Protein AF-A0A3B0TJT6-F1 (afdb_monomer_lite)

Foldseek 3Di:
DDPPPPPDPDDDPVRVVVVVVVVVVVVVVVVCVVCVVPADLQNDPVLVVLLVVLVVVVVPPDQPDQFAC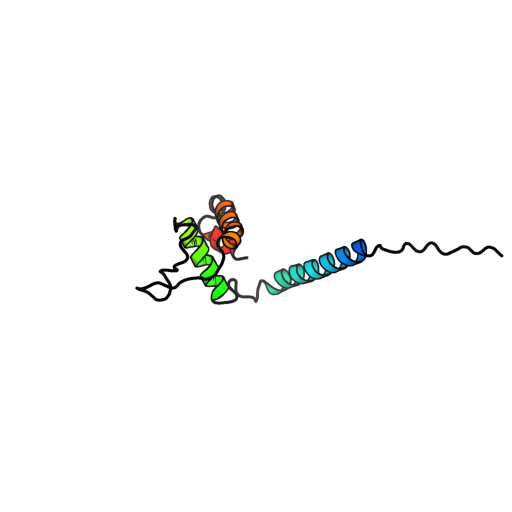VPPPPVTDGDPDHCVVSVVLNVQLVVCCVPPNPCSSSVSSD

Structure (mmCIF, N/CA/C/O backbone):
data_AF-A0A3B0TJT6-F1
#
_entry.id   AF-A0A3B0TJT6-F1
#
loop_
_atom_site.group_PDB
_atom_site.id
_atom_site.type_symbol
_atom_site.label_atom_id
_atom_site.label_alt_id
_atom_site.label_comp_id
_atom_site.label_asym_id
_atom_site.label_entity_id
_atom_site.label_seq_id
_atom_site.pdbx_PDB_ins_code
_atom_site.Cartn_x
_atom_site.Cartn_y
_atom_site.Cartn_z
_atom_site.occupancy
_atom_site.B_iso_or_equiv
_atom_site.auth_seq_id
_atom_site.auth_comp_id
_atom_site.auth_asym_id
_atom_site.auth_atom_id
_atom_site.pdbx_PDB_model_num
ATOM 1 N N . MET A 1 1 ? -31.495 -8.503 58.320 1.00 47.44 1 MET A N 1
ATOM 2 C CA . MET A 1 1 ? -31.748 -7.710 57.098 1.00 47.44 1 MET A CA 1
ATOM 3 C C . MET A 1 1 ? -30.563 -7.981 56.189 1.00 47.44 1 MET A C 1
ATOM 5 O O . MET A 1 1 ? -29.487 -7.480 56.468 1.00 47.44 1 MET A O 1
ATOM 9 N N . ASN A 1 2 ? -30.713 -8.925 55.255 1.00 47.62 2 ASN A N 1
ATOM 10 C CA . ASN A 1 2 ? -29.593 -9.470 54.484 1.00 47.62 2 ASN A CA 1
ATOM 11 C C . ASN A 1 2 ? -29.142 -8.476 53.415 1.00 47.62 2 ASN A C 1
ATOM 13 O O . ASN A 1 2 ? -29.925 -8.102 52.542 1.00 47.62 2 ASN A O 1
ATOM 17 N N . GLU A 1 3 ? -27.869 -8.103 53.479 1.00 58.00 3 GLU A N 1
ATOM 18 C CA . GLU A 1 3 ? -27.136 -7.460 52.398 1.00 58.00 3 GLU A CA 1
ATOM 19 C C . GLU A 1 3 ? -27.054 -8.430 51.214 1.00 58.00 3 GLU A C 1
ATOM 21 O O . GLU A 1 3 ? -26.150 -9.257 51.104 1.00 58.00 3 GLU A O 1
ATOM 26 N N . ALA A 1 4 ? -28.027 -8.345 50.309 1.00 56.34 4 ALA A N 1
ATOM 27 C CA . ALA A 1 4 ? -27.859 -8.830 48.951 1.00 56.34 4 AL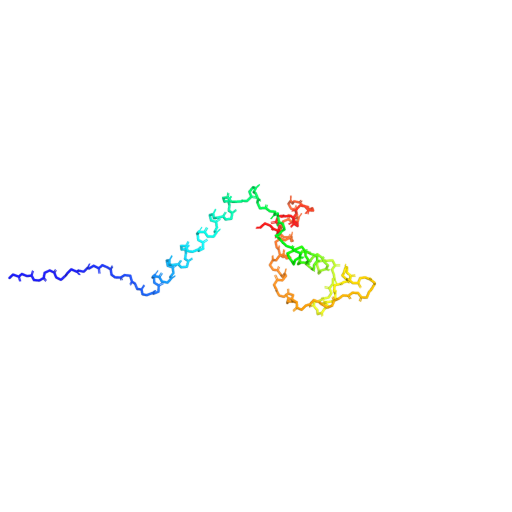A A CA 1
ATOM 28 C C . ALA A 1 4 ? -26.848 -7.899 48.268 1.00 56.34 4 ALA A C 1
ATOM 30 O O . ALA A 1 4 ? -27.225 -6.928 47.609 1.00 56.34 4 ALA A O 1
ATOM 31 N N . ALA A 1 5 ? -25.557 -8.153 48.499 1.00 59.84 5 ALA A N 1
ATOM 32 C CA . ALA A 1 5 ? -24.474 -7.500 47.787 1.00 59.84 5 ALA A CA 1
ATOM 33 C C . ALA A 1 5 ? -24.731 -7.681 46.287 1.00 59.84 5 ALA A C 1
ATOM 35 O O . ALA A 1 5 ? -24.739 -8.792 45.754 1.00 59.84 5 ALA A O 1
ATOM 36 N N . GLN A 1 6 ? -25.043 -6.570 45.633 1.00 59.22 6 GLN A N 1
ATOM 37 C CA . GLN A 1 6 ? -25.377 -6.506 44.224 1.00 59.22 6 GLN A CA 1
ATOM 38 C C . GLN A 1 6 ? -24.148 -6.945 43.415 1.00 59.22 6 GLN A C 1
ATOM 40 O O . GLN A 1 6 ? -23.224 -6.163 43.200 1.00 59.22 6 GLN A O 1
ATOM 45 N N . ASN A 1 7 ? -24.134 -8.202 42.966 1.00 62.38 7 ASN A N 1
ATOM 46 C CA . ASN A 1 7 ? -23.175 -8.715 41.989 1.00 62.38 7 ASN A CA 1
ATOM 47 C C . ASN A 1 7 ? -23.510 -8.131 40.612 1.00 62.38 7 ASN A C 1
ATOM 49 O O . ASN A 1 7 ? -24.045 -8.813 39.740 1.00 62.38 7 ASN A O 1
ATOM 53 N N . THR A 1 8 ? -23.242 -6.841 40.422 1.00 61.69 8 THR A N 1
ATOM 54 C CA . THR A 1 8 ? -23.257 -6.256 39.084 1.00 61.69 8 THR A CA 1
ATOM 55 C C . THR A 1 8 ? -22.024 -6.768 38.339 1.00 61.69 8 THR A C 1
ATOM 57 O O . THR A 1 8 ? -20.904 -6.617 38.840 1.00 61.69 8 THR A O 1
ATOM 60 N N . PRO A 1 9 ? -22.183 -7.421 37.174 1.00 63.56 9 PRO A N 1
ATOM 61 C CA . PRO A 1 9 ? -21.035 -7.858 36.397 1.00 63.56 9 PRO A CA 1
ATOM 62 C C . PRO A 1 9 ? -20.233 -6.621 35.982 1.00 63.56 9 PRO A C 1
ATOM 64 O O . PRO A 1 9 ? -20.719 -5.767 35.243 1.00 63.56 9 PRO A O 1
ATOM 67 N N . LYS A 1 10 ? -19.006 -6.501 36.495 1.00 80.88 10 LYS A N 1
ATOM 68 C CA . LYS A 1 10 ? -18.071 -5.444 36.105 1.00 80.88 10 LYS A CA 1
ATOM 69 C C . LYS A 1 10 ? -17.246 -5.944 34.929 1.00 80.88 10 LYS A C 1
ATOM 71 O O . LYS A 1 10 ? -16.558 -6.956 35.048 1.00 80.88 10 LYS A O 1
ATOM 76 N N . PHE A 1 11 ? -17.307 -5.232 33.807 1.00 84.19 11 PHE A N 1
ATOM 77 C CA . PHE A 1 11 ? -16.411 -5.494 32.686 1.00 84.19 11 PHE A CA 1
ATOM 78 C C . PHE A 1 11 ? -14.959 -5.291 33.123 1.00 84.19 11 PHE A C 1
ATOM 80 O O . PHE A 1 11 ? -14.639 -4.327 33.823 1.00 84.19 11 PHE A O 1
ATOM 87 N N . SER A 1 12 ? -14.076 -6.198 32.713 1.00 89.81 12 SER A N 1
ATOM 88 C CA . SER A 1 12 ? -12.645 -6.031 32.953 1.00 89.81 12 SER A CA 1
ATOM 89 C C . SER A 1 12 ? -12.094 -4.881 32.106 1.00 89.81 12 SER A C 1
ATOM 91 O O . SER A 1 12 ? -12.622 -4.566 31.038 1.00 89.81 12 SER A O 1
ATOM 93 N N . GLN A 1 13 ? -10.994 -4.268 32.547 1.00 90.00 13 GLN A N 1
ATOM 94 C CA . GLN A 1 13 ? -10.330 -3.194 31.799 1.00 90.00 13 GLN A CA 1
ATOM 95 C C . GLN A 1 13 ? -10.023 -3.608 30.348 1.00 90.00 13 GLN A C 1
ATOM 97 O O . GLN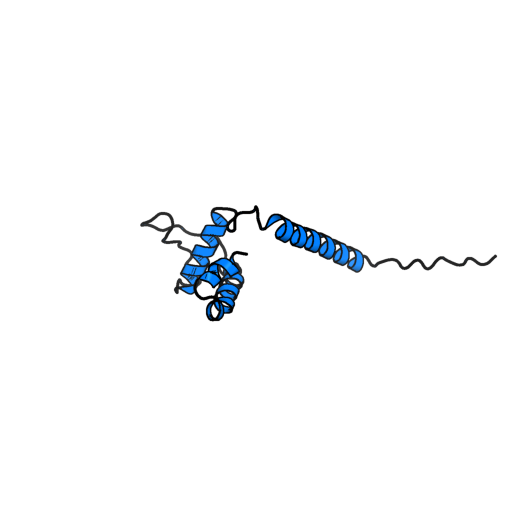 A 1 13 ? -10.244 -2.830 29.425 1.00 90.00 13 GLN A O 1
ATOM 102 N N . ASN A 1 14 ? -9.605 -4.859 30.133 1.00 94.31 14 ASN A N 1
ATOM 103 C CA . ASN A 1 14 ? -9.338 -5.397 28.798 1.00 94.31 14 ASN A CA 1
ATOM 104 C C . ASN A 1 14 ? -10.610 -5.477 27.941 1.00 94.31 14 ASN A C 1
ATOM 106 O O . ASN A 1 14 ? -10.561 -5.151 26.760 1.00 94.31 14 ASN A O 1
ATOM 110 N N . GLN A 1 15 ? -11.752 -5.866 28.521 1.00 94.00 15 GLN A N 1
ATOM 111 C CA . GLN A 1 15 ? -13.034 -5.891 27.805 1.00 94.00 15 GLN A CA 1
ATOM 112 C C . GLN A 1 15 ? -13.472 -4.486 27.393 1.00 94.00 15 GLN A C 1
ATOM 114 O O . GLN A 1 15 ? -13.939 -4.303 26.274 1.00 94.00 15 GLN A O 1
ATOM 119 N N . ILE A 1 16 ? -13.270 -3.493 28.262 1.00 94.81 16 ILE A N 1
ATOM 120 C CA . ILE A 1 16 ? -13.570 -2.091 27.952 1.00 94.81 16 ILE A CA 1
ATOM 121 C C . ILE A 1 16 ? -12.667 -1.589 26.818 1.00 94.81 16 ILE A C 1
ATOM 123 O O . ILE A 1 16 ? -13.161 -0.986 25.870 1.00 94.81 16 ILE A O 1
ATOM 127 N N . ILE A 1 17 ? -11.362 -1.878 26.875 1.00 95.69 17 ILE A N 1
ATOM 128 C CA . ILE A 1 17 ? -10.403 -1.491 25.829 1.00 95.69 17 ILE A CA 1
ATOM 129 C C . ILE A 1 17 ? -10.763 -2.144 24.489 1.00 95.69 17 ILE A C 1
ATOM 131 O O . ILE A 1 17 ? -10.804 -1.460 23.469 1.00 95.69 17 ILE A O 1
ATOM 135 N N . LEU A 1 18 ? -11.060 -3.446 24.478 1.00 97.38 18 LEU A N 1
ATOM 136 C CA . LEU A 1 18 ? -11.446 -4.158 23.257 1.00 97.38 18 LEU A CA 1
ATOM 137 C C . LEU A 1 18 ? -12.766 -3.635 22.686 1.00 97.38 18 LEU A C 1
ATOM 139 O O . LEU A 1 18 ? -12.852 -3.413 21.482 1.00 97.38 18 LEU A O 1
ATOM 143 N N . ALA A 1 19 ? -13.771 -3.393 23.531 1.00 96.69 19 ALA A N 1
ATOM 144 C CA . ALA A 1 19 ? -15.046 -2.828 23.099 1.00 96.69 19 ALA A CA 1
ATOM 145 C C . ALA A 1 19 ? -14.874 -1.416 22.524 1.00 96.69 19 ALA A C 1
ATOM 147 O O . ALA A 1 19 ? -15.480 -1.093 21.505 1.00 96.69 19 ALA A O 1
ATOM 148 N N . PHE A 1 20 ? -14.013 -0.596 23.134 1.00 96.94 20 PHE A N 1
ATOM 149 C CA . PHE A 1 20 ? -13.681 0.732 22.631 1.00 96.94 20 PHE A CA 1
ATOM 150 C C . PHE A 1 20 ? -13.031 0.661 21.244 1.00 96.94 20 PHE A C 1
ATOM 152 O O . PHE A 1 20 ? -13.520 1.297 20.313 1.00 96.94 20 PHE A O 1
ATOM 159 N N . TRP A 1 21 ? -11.985 -0.152 21.072 1.00 97.94 21 TRP A N 1
ATOM 160 C CA . TRP A 1 21 ? -11.337 -0.318 19.769 1.00 97.94 21 TRP A CA 1
ATOM 161 C C . TRP A 1 21 ? -12.291 -0.877 18.715 1.00 97.94 21 TRP A C 1
ATOM 163 O O . TRP A 1 21 ? -12.349 -0.338 17.614 1.00 97.94 21 TRP A O 1
ATOM 173 N N . ALA A 1 22 ? -13.091 -1.888 19.060 1.00 98.00 22 ALA A N 1
ATOM 174 C CA . ALA A 1 22 ? -14.082 -2.459 18.152 1.00 98.00 22 ALA A CA 1
ATOM 175 C C . ALA A 1 22 ? -15.120 -1.417 17.711 1.00 98.00 22 ALA A C 1
ATOM 177 O O . ALA A 1 22 ? -15.449 -1.343 16.528 1.00 98.00 22 ALA A O 1
ATOM 178 N N . LEU A 1 23 ? -15.597 -0.581 18.638 1.00 98.12 23 LEU A N 1
ATOM 179 C CA . LEU A 1 23 ? -16.533 0.497 18.336 1.00 98.12 23 LEU A CA 1
ATOM 180 C C . LEU A 1 23 ? -15.909 1.540 17.401 1.00 98.12 23 LEU A C 1
ATOM 182 O O . LEU A 1 23 ? -16.523 1.899 16.399 1.00 98.12 23 LEU A O 1
ATOM 186 N N . ILE A 1 24 ? -14.691 2.004 17.692 1.00 98.12 24 ILE A N 1
ATOM 187 C CA . ILE A 1 24 ? -13.993 2.985 16.850 1.00 98.12 24 ILE A CA 1
ATOM 188 C C . ILE A 1 24 ? -13.735 2.419 15.447 1.00 98.12 24 ILE A C 1
ATOM 190 O O . ILE A 1 24 ? -14.024 3.089 14.456 1.00 98.12 24 ILE A O 1
ATOM 194 N N . SER A 1 25 ? -13.265 1.174 15.339 1.00 97.44 25 SER A N 1
ATOM 195 C CA . SER A 1 25 ? -13.086 0.497 14.051 1.00 97.44 25 SER A CA 1
ATOM 196 C C . SER A 1 25 ? -14.402 0.373 13.283 1.00 97.44 25 SER A C 1
ATOM 198 O O . SER A 1 25 ? -14.440 0.688 12.096 1.00 97.44 25 SER A O 1
ATOM 200 N N . ALA A 1 26 ? -15.494 -0.018 13.948 1.00 97.81 26 ALA A N 1
ATOM 201 C CA . ALA A 1 26 ? -16.810 -0.107 13.322 1.00 97.81 26 ALA A CA 1
ATOM 202 C C . ALA A 1 26 ? -17.289 1.256 12.800 1.00 97.81 26 ALA A C 1
ATOM 204 O O . ALA A 1 26 ? -17.788 1.331 11.681 1.00 97.81 26 ALA A O 1
ATOM 205 N N . ILE A 1 27 ? -17.085 2.338 13.559 1.00 97.44 27 ILE A N 1
ATOM 206 C CA . ILE A 1 27 ? -17.419 3.701 13.120 1.00 97.44 27 ILE A CA 1
ATOM 207 C C . ILE A 1 27 ? -16.644 4.067 11.849 1.00 97.44 27 ILE A C 1
ATOM 209 O O . ILE A 1 27 ? -17.247 4.571 10.901 1.00 97.44 27 ILE A O 1
ATOM 213 N N . PHE A 1 28 ? -15.336 3.797 11.794 1.00 94.75 28 PHE A N 1
ATOM 214 C CA . PHE A 1 28 ? -14.538 4.078 10.597 1.00 94.75 28 PHE A CA 1
ATOM 215 C C . PHE A 1 28 ? -14.992 3.256 9.390 1.00 94.75 28 PHE A C 1
ATOM 217 O O . PHE A 1 28 ? -15.170 3.824 8.317 1.00 94.75 28 PHE A O 1
ATOM 224 N N . VAL A 1 29 ? -15.259 1.961 9.571 1.00 94.00 29 VAL A N 1
ATOM 225 C CA . VAL A 1 29 ? -15.777 1.088 8.508 1.00 94.00 29 VAL A CA 1
ATOM 226 C C . VAL A 1 29 ? -17.121 1.603 7.986 1.00 94.00 29 VAL A C 1
ATOM 228 O O . VAL A 1 29 ? -17.283 1.794 6.781 1.00 94.00 29 VAL A O 1
ATOM 231 N N . ILE A 1 30 ? -18.071 1.896 8.881 1.00 95.56 30 ILE A N 1
ATOM 232 C CA . ILE A 1 30 ? -19.393 2.423 8.509 1.00 95.56 30 ILE A CA 1
ATOM 233 C C . ILE A 1 30 ? -19.248 3.744 7.756 1.00 95.56 30 ILE A C 1
ATOM 235 O O . ILE A 1 30 ? -19.900 3.931 6.727 1.00 95.56 30 ILE A O 1
ATOM 239 N N . ARG A 1 31 ? -18.386 4.650 8.233 1.00 93.12 31 ARG A N 1
ATOM 240 C CA . ARG A 1 31 ? -18.122 5.928 7.565 1.00 93.12 31 ARG A CA 1
ATOM 241 C C . ARG A 1 31 ? -17.615 5.698 6.144 1.00 93.12 31 ARG A C 1
ATOM 243 O O . ARG A 1 31 ? -18.184 6.282 5.229 1.00 93.12 31 ARG A O 1
ATOM 250 N N . THR A 1 32 ? -16.604 4.845 5.962 1.00 87.06 32 THR A N 1
ATOM 251 C CA . THR A 1 32 ? -16.011 4.552 4.648 1.00 87.06 32 THR A CA 1
ATOM 252 C C . THR A 1 32 ? -17.071 4.091 3.654 1.00 87.06 32 THR A C 1
ATOM 254 O O . THR A 1 32 ? -17.212 4.698 2.594 1.00 87.06 32 THR A O 1
ATOM 257 N N . PHE A 1 33 ? -17.892 3.101 4.017 1.00 88.94 33 PHE A N 1
ATOM 258 C CA . PHE A 1 33 ? -18.956 2.616 3.133 1.00 88.94 33 PHE A CA 1
ATOM 259 C C . PHE A 1 33 ? -20.068 3.648 2.905 1.00 88.94 33 PHE A C 1
ATOM 261 O O . PHE A 1 33 ? -20.592 3.745 1.799 1.00 88.94 33 PHE A O 1
ATOM 268 N N . SER A 1 34 ? -20.400 4.461 3.913 1.00 92.25 34 SER A N 1
ATOM 269 C CA . SER A 1 34 ? -21.437 5.496 3.790 1.00 92.25 34 SER A CA 1
ATOM 270 C C . SER A 1 34 ? -21.017 6.661 2.889 1.00 92.25 34 SER A C 1
ATOM 272 O O . SER A 1 34 ? -21.877 7.344 2.341 1.00 92.25 34 SER A O 1
ATOM 274 N N . THR A 1 35 ? -19.712 6.908 2.732 1.00 89.06 35 THR A N 1
ATOM 275 C CA . THR A 1 35 ? -19.181 8.009 1.909 1.00 89.06 35 THR A CA 1
ATOM 276 C C . THR A 1 35 ? -18.509 7.550 0.615 1.00 89.06 35 THR A C 1
ATOM 278 O O . THR A 1 35 ? -18.017 8.388 -0.137 1.00 89.06 35 THR A O 1
ATOM 281 N N . ALA A 1 36 ? -18.490 6.245 0.331 1.00 84.81 36 ALA A N 1
ATOM 282 C CA . ALA A 1 36 ? -17.771 5.664 -0.804 1.00 84.81 36 ALA A CA 1
ATOM 283 C C . ALA A 1 36 ? -18.176 6.264 -2.162 1.00 84.81 36 ALA A C 1
ATOM 285 O O . ALA A 1 36 ? -17.341 6.407 -3.044 1.00 84.81 36 ALA A O 1
ATOM 286 N N . SER A 1 37 ? -19.441 6.664 -2.334 1.00 86.12 37 SER A N 1
ATOM 287 C CA . SER A 1 37 ? -19.938 7.220 -3.601 1.00 86.12 37 SER A CA 1
ATOM 288 C C . SER A 1 37 ? -19.522 8.670 -3.869 1.00 86.12 37 SER A C 1
ATOM 290 O O . SER A 1 37 ? -19.750 9.164 -4.969 1.00 86.12 37 SER A O 1
ATOM 292 N N . ILE A 1 38 ? -18.990 9.375 -2.866 1.00 88.81 38 ILE A N 1
ATOM 293 C CA . ILE A 1 38 ? -18.627 10.800 -2.963 1.00 88.81 38 ILE A CA 1
ATOM 294 C C . ILE A 1 38 ? -17.142 11.065 -2.698 1.00 88.81 38 ILE A C 1
ATOM 296 O O . ILE A 1 38 ? -16.685 12.189 -2.894 1.00 88.81 38 ILE A O 1
ATOM 300 N N . MET A 1 39 ? -16.397 10.058 -2.241 1.00 85.50 39 MET A N 1
ATOM 301 C CA . MET A 1 39 ? -14.953 10.148 -2.045 1.00 85.50 39 MET A CA 1
ATOM 302 C C . MET A 1 39 ? -14.221 9.729 -3.324 1.00 85.50 39 MET A C 1
ATOM 304 O O . MET A 1 39 ? -14.656 8.789 -3.994 1.00 85.50 39 MET A O 1
ATOM 308 N N . PRO A 1 40 ? -13.116 10.401 -3.685 1.00 87.62 40 PRO A N 1
ATOM 309 C CA . PRO A 1 40 ? -12.270 9.935 -4.772 1.00 87.62 40 PRO A CA 1
ATOM 310 C C . PRO A 1 40 ? -11.615 8.601 -4.391 1.00 87.62 40 PRO A C 1
ATOM 312 O O . PRO A 1 40 ? -11.268 8.386 -3.232 1.00 87.62 40 PRO A O 1
ATOM 315 N N . LEU A 1 41 ? -11.420 7.725 -5.381 1.00 85.94 41 LEU A N 1
ATOM 316 C CA . LEU A 1 41 ? -10.738 6.437 -5.196 1.00 85.94 41 LEU A CA 1
ATOM 317 C C . LEU A 1 41 ? -9.295 6.612 -4.697 1.00 85.94 41 LEU A C 1
ATOM 319 O O . LEU A 1 41 ? -8.796 5.802 -3.931 1.00 85.94 41 LEU A O 1
ATOM 323 N N . ILE A 1 42 ? -8.629 7.671 -5.153 1.00 90.44 42 ILE A N 1
ATOM 324 C CA . ILE A 1 42 ? -7.282 8.050 -4.736 1.00 90.44 42 ILE A CA 1
ATOM 325 C C . ILE A 1 42 ? -7.408 9.398 -4.026 1.00 90.44 42 ILE A C 1
ATOM 327 O O . ILE A 1 42 ? -7.844 10.373 -4.645 1.00 90.44 42 ILE A O 1
ATOM 331 N N . GLY A 1 43 ? -7.091 9.430 -2.729 1.00 87.62 43 GLY A N 1
ATOM 332 C CA . GLY A 1 43 ? -7.340 10.580 -1.861 1.00 87.62 43 GLY A CA 1
ATOM 333 C C . GLY A 1 43 ? -6.370 11.731 -2.098 1.00 87.62 43 GLY A C 1
ATOM 334 O O . GLY A 1 43 ? -6.781 12.893 -2.101 1.00 87.62 43 GLY A O 1
ATOM 335 N N . ASP A 1 44 ? -5.098 11.411 -2.334 1.00 92.88 44 ASP A N 1
ATOM 336 C CA . ASP A 1 44 ? -4.045 12.392 -2.576 1.00 92.88 44 ASP A CA 1
ATOM 337 C C . ASP A 1 44 ? -2.939 11.886 -3.527 1.00 92.88 44 ASP A C 1
ATOM 339 O O . ASP A 1 44 ? -3.006 10.808 -4.124 1.00 92.88 44 ASP A O 1
ATOM 343 N N . SER A 1 45 ? -1.913 12.717 -3.727 1.00 93.50 45 SER A N 1
ATOM 344 C CA . SER A 1 45 ? -0.765 12.377 -4.570 1.00 93.50 45 SER A CA 1
ATOM 345 C C . SER A 1 45 ? 0.087 11.238 -4.013 1.00 93.50 45 SER A C 1
ATOM 347 O O . SER A 1 45 ? 0.724 10.532 -4.798 1.00 93.50 45 SER A O 1
ATOM 349 N N . ASP A 1 46 ? 0.121 11.063 -2.693 1.00 94.62 46 ASP A N 1
ATOM 350 C CA . ASP A 1 46 ? 0.923 10.038 -2.032 1.00 94.62 46 ASP A CA 1
ATOM 351 C C . ASP A 1 46 ? 0.265 8.664 -2.193 1.00 94.62 46 ASP A C 1
ATOM 353 O O . ASP A 1 46 ? 0.959 7.698 -2.519 1.00 94.62 46 ASP A O 1
ATOM 357 N N . ASP A 1 47 ? -1.064 8.586 -2.090 1.00 93.38 47 ASP A N 1
ATOM 358 C CA . ASP A 1 47 ? -1.853 7.394 -2.416 1.00 93.38 47 ASP A CA 1
ATOM 359 C C . ASP A 1 47 ? -1.600 6.956 -3.867 1.00 93.38 47 ASP A C 1
ATOM 361 O O . ASP A 1 47 ? -1.289 5.793 -4.148 1.00 93.38 47 ASP A O 1
ATOM 365 N N . ALA A 1 48 ? -1.660 7.910 -4.805 1.00 94.31 48 ALA A N 1
ATOM 366 C CA . ALA A 1 48 ? -1.407 7.647 -6.220 1.00 94.31 48 ALA A CA 1
ATOM 367 C C . ALA A 1 48 ? 0.020 7.130 -6.440 1.00 94.31 48 ALA A C 1
ATOM 369 O O . ALA A 1 48 ? 0.247 6.128 -7.122 1.00 94.31 48 ALA A O 1
ATOM 370 N N . MET A 1 49 ? 0.994 7.814 -5.839 1.00 95.94 49 MET A N 1
ATOM 371 C CA . MET A 1 49 ? 2.401 7.462 -5.952 1.00 95.94 49 MET A CA 1
ATOM 372 C C . MET A 1 49 ? 2.690 6.100 -5.317 1.00 95.94 49 MET A C 1
ATOM 374 O O . MET A 1 49 ? 3.502 5.340 -5.841 1.00 95.94 49 MET A O 1
ATOM 378 N N . ARG A 1 50 ? 1.996 5.730 -4.235 1.00 95.69 50 ARG A N 1
ATOM 379 C CA . ARG A 1 50 ? 2.138 4.410 -3.620 1.00 95.69 50 ARG A CA 1
ATOM 380 C C . ARG A 1 50 ? 1.739 3.295 -4.579 1.00 95.69 50 ARG A C 1
ATOM 382 O O . ARG A 1 50 ? 2.472 2.315 -4.693 1.00 95.69 50 ARG A O 1
ATOM 389 N N . LEU A 1 51 ? 0.635 3.455 -5.305 1.00 95.50 51 LEU A N 1
ATOM 390 C CA . LEU A 1 51 ? 0.217 2.486 -6.322 1.00 95.50 51 LEU A CA 1
ATOM 391 C C . LEU A 1 51 ? 1.220 2.389 -7.476 1.00 95.50 51 LEU A C 1
ATOM 393 O O . LEU A 1 51 ? 1.417 1.306 -8.024 1.00 95.50 51 LEU A O 1
ATOM 397 N N . VAL A 1 52 ? 1.877 3.493 -7.837 1.00 95.50 52 VAL A N 1
ATOM 398 C CA . VAL A 1 52 ? 2.960 3.478 -8.830 1.00 95.50 52 VAL A CA 1
ATOM 399 C C . VAL A 1 52 ? 4.162 2.680 -8.314 1.00 95.50 52 VAL A C 1
ATOM 401 O O . VAL A 1 52 ? 4.634 1.793 -9.018 1.00 95.50 52 VAL A O 1
ATOM 404 N N . VAL A 1 53 ? 4.608 2.929 -7.077 1.00 96.69 53 VAL A N 1
ATOM 405 C CA . VAL A 1 53 ? 5.719 2.191 -6.444 1.00 96.69 53 VAL A CA 1
ATOM 406 C C . VAL A 1 53 ? 5.421 0.688 -6.377 1.00 96.69 53 VAL A C 1
ATOM 408 O O . VAL A 1 53 ? 6.284 -0.131 -6.693 1.00 96.69 53 VAL A O 1
ATOM 411 N N . VAL A 1 54 ? 4.194 0.306 -6.005 1.00 97.19 54 VAL A N 1
ATOM 412 C CA . VAL A 1 54 ? 3.767 -1.103 -5.956 1.00 97.19 54 VAL A CA 1
ATOM 413 C C . VAL A 1 54 ? 3.783 -1.735 -7.349 1.00 97.19 54 VAL A C 1
ATOM 415 O O . VAL A 1 54 ? 4.245 -2.864 -7.504 1.00 97.19 54 VAL A O 1
ATOM 418 N N . GLN A 1 55 ? 3.304 -1.024 -8.370 1.00 96.12 55 GLN A N 1
ATOM 419 C CA . GLN A 1 55 ? 3.306 -1.530 -9.742 1.00 96.12 55 GLN A CA 1
ATOM 420 C C . GLN A 1 55 ? 4.719 -1.676 -10.306 1.00 96.12 55 GLN A C 1
ATOM 422 O O . GLN A 1 55 ? 5.014 -2.702 -10.912 1.00 96.12 55 GLN A O 1
ATOM 427 N N . ASP A 1 56 ? 5.607 -0.706 -10.076 1.00 96.75 56 ASP A N 1
ATOM 428 C CA . ASP A 1 56 ? 7.003 -0.804 -10.513 1.00 96.75 56 ASP A CA 1
ATOM 429 C C . ASP A 1 56 ? 7.727 -1.951 -9.769 1.00 96.75 56 ASP A C 1
ATOM 431 O O . ASP A 1 56 ? 8.496 -2.701 -10.376 1.00 96.75 56 ASP A O 1
ATOM 435 N N . PHE A 1 57 ? 7.401 -2.192 -8.490 1.00 97.00 57 PHE A N 1
ATOM 436 C CA . PHE A 1 57 ? 7.866 -3.374 -7.756 1.00 97.00 57 PHE A CA 1
ATOM 437 C C . PHE A 1 57 ? 7.379 -4.689 -8.380 1.00 97.00 57 PHE A C 1
ATOM 439 O O . PHE A 1 57 ? 8.194 -5.574 -8.647 1.00 97.00 57 PHE A O 1
ATOM 446 N N . LEU A 1 58 ? 6.078 -4.817 -8.657 1.00 97.19 58 LEU A N 1
ATOM 447 C CA . LEU A 1 58 ? 5.509 -5.994 -9.326 1.00 97.19 58 LEU A CA 1
ATOM 448 C C . LEU A 1 58 ? 6.055 -6.184 -10.752 1.00 97.19 58 LEU A C 1
ATOM 450 O O . LEU A 1 58 ? 6.144 -7.314 -11.225 1.00 97.19 58 LEU A O 1
ATOM 454 N N . ALA A 1 59 ? 6.470 -5.100 -11.412 1.00 96.75 59 ALA A N 1
ATOM 455 C CA . ALA A 1 59 ? 7.122 -5.113 -12.719 1.00 96.75 59 ALA A CA 1
ATOM 456 C C . ALA A 1 59 ? 8.623 -5.471 -12.666 1.00 96.75 59 ALA A C 1
ATOM 458 O O . ALA A 1 59 ? 9.278 -5.516 -13.708 1.00 96.75 59 ALA A O 1
ATOM 459 N N . GLY A 1 60 ? 9.172 -5.754 -11.479 1.00 97.38 60 GLY A N 1
ATOM 460 C CA . GLY A 1 60 ? 10.534 -6.262 -11.304 1.00 97.38 60 GLY A CA 1
ATOM 461 C C . GLY A 1 60 ? 11.534 -5.273 -10.704 1.00 97.38 60 GLY A C 1
ATOM 462 O O . GLY A 1 60 ? 12.726 -5.583 -10.670 1.00 97.38 60 GLY A O 1
ATOM 463 N N . GLN A 1 61 ? 11.099 -4.106 -10.212 1.00 96.94 61 GLN A N 1
ATOM 464 C CA . GLN A 1 61 ? 11.994 -3.201 -9.490 1.00 96.94 61 GLN A CA 1
ATOM 465 C C . GLN A 1 61 ? 12.561 -3.879 -8.231 1.00 96.94 61 GLN A C 1
ATOM 467 O O . GLN A 1 61 ? 11.846 -4.527 -7.465 1.00 96.94 61 GLN A O 1
ATOM 472 N N . GLY A 1 62 ? 13.865 -3.722 -7.990 1.00 95.88 62 GLY A N 1
ATOM 473 C CA . GLY A 1 62 ? 14.550 -4.378 -6.876 1.00 95.88 62 GLY A CA 1
ATOM 474 C C . GLY A 1 62 ? 13.983 -4.000 -5.502 1.00 95.88 62 GLY A C 1
ATOM 475 O O . GLY A 1 62 ? 13.465 -2.904 -5.296 1.00 95.88 62 GLY A O 1
ATOM 476 N N . TRP A 1 63 ? 14.123 -4.900 -4.523 1.00 95.81 63 TRP A N 1
ATOM 477 C CA . TRP A 1 63 ? 13.627 -4.691 -3.153 1.00 95.81 63 TRP A CA 1
ATOM 478 C C . TRP A 1 63 ? 14.232 -3.457 -2.463 1.00 95.81 63 TRP A C 1
ATOM 480 O O . TRP A 1 63 ? 13.537 -2.718 -1.770 1.00 95.81 63 TRP A O 1
ATOM 490 N N . PHE A 1 64 ? 15.536 -3.235 -2.655 1.00 95.69 64 PHE A N 1
ATOM 491 C CA . PHE A 1 64 ? 16.273 -2.107 -2.071 1.00 95.69 64 PHE A CA 1
ATOM 492 C C . PHE A 1 64 ? 16.375 -0.901 -3.004 1.00 95.69 64 PHE A C 1
ATOM 494 O O . PHE A 1 64 ? 16.927 0.128 -2.610 1.00 95.69 64 PHE A O 1
ATOM 501 N N . ASP A 1 65 ? 15.854 -1.019 -4.224 1.00 95.75 65 ASP A N 1
ATOM 502 C CA . ASP A 1 65 ? 15.763 0.111 -5.129 1.00 95.75 65 ASP A CA 1
ATOM 503 C C . ASP A 1 65 ? 14.552 0.961 -4.743 1.00 95.75 65 ASP A C 1
ATOM 505 O O . ASP A 1 65 ? 13.401 0.533 -4.839 1.00 95.75 65 ASP A O 1
ATOM 509 N N . LYS A 1 66 ? 14.846 2.162 -4.251 1.00 93.94 66 LYS A N 1
ATOM 510 C CA . LYS A 1 66 ? 13.862 3.146 -3.795 1.00 93.94 66 LYS A CA 1
ATOM 511 C C . LYS A 1 66 ? 13.813 4.370 -4.706 1.00 93.94 66 LYS A C 1
ATOM 513 O O . LYS A 1 66 ? 13.273 5.399 -4.306 1.00 93.94 66 LYS A O 1
ATOM 518 N N . ILE A 1 67 ? 14.429 4.305 -5.885 1.00 96.56 67 ILE A N 1
ATOM 519 C CA . ILE A 1 67 ? 14.369 5.395 -6.850 1.00 96.56 67 ILE A CA 1
ATOM 520 C C . ILE A 1 67 ? 13.064 5.279 -7.626 1.00 96.56 67 ILE A C 1
ATOM 522 O O . ILE A 1 67 ? 12.811 4.290 -8.305 1.00 96.56 67 ILE A O 1
ATOM 526 N N . GLN A 1 68 ? 12.237 6.316 -7.556 1.00 96.56 68 GLN A N 1
ATOM 527 C CA . GLN A 1 68 ? 11.072 6.423 -8.413 1.00 96.56 68 GLN A CA 1
ATOM 528 C C . GLN A 1 68 ? 11.466 7.111 -9.716 1.00 96.56 68 GLN A C 1
ATOM 530 O O . GLN A 1 68 ? 11.596 8.333 -9.774 1.00 96.56 68 GLN A O 1
ATOM 535 N N . TYR A 1 69 ? 11.653 6.327 -10.776 1.00 95.75 69 TYR A N 1
ATOM 536 C CA . TYR A 1 69 ? 12.106 6.820 -12.084 1.00 95.75 69 TYR A CA 1
ATOM 537 C C . TYR A 1 69 ? 11.058 7.664 -12.824 1.00 95.75 69 TYR A C 1
ATOM 539 O O . TYR A 1 69 ? 11.397 8.503 -13.662 1.00 95.75 69 TYR A O 1
ATOM 547 N N . ARG A 1 70 ? 9.776 7.471 -12.492 1.00 93.75 70 ARG A N 1
ATOM 548 C CA . ARG A 1 70 ? 8.653 8.254 -13.036 1.00 93.75 70 ARG A CA 1
ATOM 549 C C . ARG A 1 70 ? 8.476 9.612 -12.346 1.00 93.75 70 ARG A C 1
ATOM 551 O O . ARG A 1 70 ? 7.597 10.378 -12.728 1.00 93.75 70 ARG A O 1
ATOM 558 N N . LEU A 1 71 ? 9.284 9.901 -11.326 1.00 94.69 71 LEU A N 1
ATOM 559 C CA . LEU A 1 71 ? 9.320 11.177 -10.621 1.00 94.69 71 LEU A CA 1
ATOM 560 C C . LEU A 1 71 ? 10.637 11.889 -10.948 1.00 94.69 71 LEU A C 1
ATOM 562 O O . LEU A 1 71 ? 11.676 11.243 -11.020 1.00 94.69 71 LEU A O 1
ATOM 566 N N . ASN A 1 72 ? 10.618 13.212 -11.138 1.00 94.31 72 ASN A N 1
ATOM 567 C CA . ASN A 1 72 ? 11.823 13.994 -11.459 1.00 94.31 72 ASN A CA 1
ATOM 568 C C . ASN A 1 72 ? 12.619 13.435 -12.667 1.00 94.31 72 ASN A C 1
ATOM 570 O O . ASN A 1 72 ? 13.845 13.306 -12.644 1.00 94.31 72 ASN A O 1
ATOM 574 N N . THR A 1 73 ? 11.911 13.043 -13.729 1.00 91.69 73 THR A N 1
ATOM 575 C CA . THR A 1 73 ? 12.509 12.523 -14.968 1.00 91.69 73 THR A CA 1
ATOM 576 C C . THR A 1 73 ? 13.429 13.577 -15.618 1.00 91.69 73 THR A C 1
ATOM 578 O O . THR A 1 73 ? 13.039 14.743 -15.688 1.00 91.69 73 THR A O 1
ATOM 581 N N . PRO A 1 74 ? 14.631 13.208 -16.117 1.00 93.12 74 PRO A N 1
ATOM 582 C CA . PRO A 1 74 ? 15.157 11.845 -16.292 1.00 93.12 74 PRO A CA 1
ATOM 583 C C . PRO A 1 74 ? 15.928 11.272 -15.093 1.00 93.12 74 PRO A C 1
ATOM 585 O O . PRO A 1 74 ? 16.391 10.139 -15.166 1.00 93.12 74 PRO A O 1
ATOM 588 N N . TYR A 1 75 ? 16.100 12.028 -14.010 1.00 94.94 75 TYR A N 1
ATOM 589 C CA . TYR A 1 75 ? 17.013 11.664 -12.922 1.00 94.94 75 TYR A CA 1
ATOM 590 C C . TYR A 1 75 ? 16.417 10.673 -11.917 1.00 94.94 75 TYR A C 1
ATOM 592 O O . TYR A 1 75 ? 17.162 9.949 -11.259 1.00 94.94 75 TYR A O 1
ATOM 600 N N . GLY A 1 76 ? 15.089 10.632 -11.793 1.00 95.75 76 GLY A N 1
ATOM 601 C CA . GLY A 1 76 ? 14.431 9.904 -10.713 1.00 95.75 76 GLY A CA 1
ATOM 602 C C . GLY A 1 76 ? 14.437 10.700 -9.404 1.00 95.75 76 GLY A C 1
ATOM 603 O O . GLY A 1 76 ? 15.093 11.742 -9.274 1.00 95.75 76 GLY A O 1
ATOM 604 N N . ALA A 1 77 ? 13.714 10.200 -8.405 1.00 96.81 77 ALA A N 1
ATOM 605 C CA . ALA A 1 77 ? 13.752 10.742 -7.050 1.00 96.81 77 ALA A CA 1
ATOM 606 C C . ALA A 1 77 ? 13.723 9.625 -5.994 1.00 96.81 77 ALA A C 1
ATOM 608 O O . ALA A 1 77 ? 12.992 8.648 -6.166 1.00 96.81 77 ALA A O 1
ATOM 609 N N . PRO A 1 78 ? 14.489 9.746 -4.894 1.00 96.25 78 PRO A N 1
ATOM 610 C CA . PRO A 1 78 ? 14.449 8.769 -3.817 1.00 96.25 78 PRO A CA 1
ATOM 611 C C . PRO A 1 78 ? 13.128 8.857 -3.045 1.00 96.25 78 PRO A C 1
ATOM 613 O O . PRO A 1 78 ? 12.751 9.918 -2.548 1.00 96.25 78 PRO A O 1
ATOM 616 N N . ILE A 1 79 ? 12.466 7.716 -2.880 1.00 95.69 79 ILE A N 1
ATOM 617 C CA . ILE A 1 79 ? 11.299 7.552 -2.016 1.00 95.69 79 ILE A CA 1
ATOM 618 C C . ILE A 1 79 ? 11.756 6.994 -0.666 1.00 95.69 79 ILE A C 1
ATOM 620 O O . ILE A 1 79 ? 12.480 6.002 -0.574 1.00 95.69 79 ILE A O 1
ATOM 624 N N . HIS A 1 80 ? 11.349 7.652 0.417 1.00 95.06 80 HIS A N 1
ATOM 625 C CA . HIS A 1 80 ? 11.749 7.272 1.774 1.00 95.06 80 HIS A CA 1
ATOM 626 C C . HIS A 1 80 ? 10.860 6.175 2.386 1.00 95.06 80 HIS A C 1
ATOM 628 O O . HIS A 1 80 ? 11.142 5.701 3.486 1.00 95.06 80 HIS A O 1
ATOM 634 N N . TRP A 1 81 ? 9.797 5.765 1.692 1.00 95.44 81 TRP A N 1
ATOM 635 C CA . TRP A 1 81 ? 8.849 4.757 2.160 1.00 95.44 81 TRP A 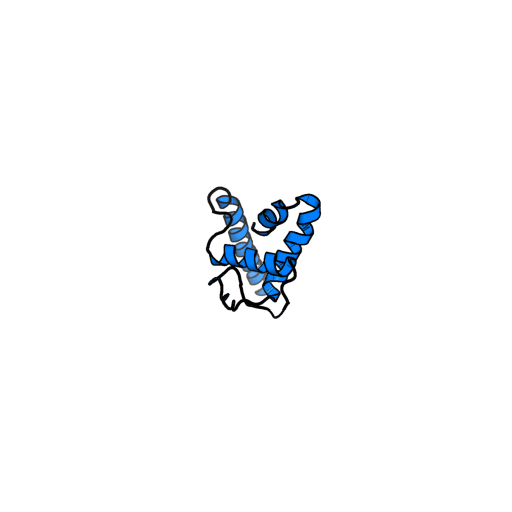CA 1
ATOM 636 C C . TRP A 1 81 ? 9.463 3.354 2.241 1.00 95.44 81 TRP A C 1
ATOM 638 O O . TRP A 1 81 ? 10.404 3.008 1.525 1.00 95.44 81 TRP A O 1
ATOM 648 N N . SER A 1 82 ? 8.920 2.537 3.144 1.00 94.12 82 SER A N 1
ATOM 649 C CA . SER A 1 82 ? 9.351 1.152 3.339 1.00 94.12 82 SER A CA 1
ATOM 650 C C . SER A 1 82 ? 8.611 0.203 2.400 1.00 94.12 82 SER A C 1
ATOM 652 O O . SER A 1 82 ? 7.383 0.135 2.449 1.00 94.12 82 SER A O 1
ATOM 654 N N . ARG A 1 83 ? 9.370 -0.620 1.661 1.00 94.06 83 ARG A N 1
ATOM 655 C CA . ARG A 1 83 ? 8.844 -1.676 0.776 1.00 94.06 83 ARG A CA 1
ATOM 656 C C . ARG A 1 83 ? 7.991 -2.717 1.510 1.00 94.06 83 ARG A C 1
ATOM 658 O O . ARG A 1 83 ? 7.145 -3.362 0.906 1.00 94.06 83 ARG A O 1
ATOM 665 N N . LEU A 1 84 ? 8.162 -2.864 2.826 1.00 96.06 84 LEU A N 1
ATOM 666 C CA . LEU A 1 84 ? 7.358 -3.793 3.625 1.00 96.06 84 LEU A CA 1
ATOM 667 C C . LEU A 1 84 ? 5.860 -3.449 3.585 1.00 96.06 84 LEU A C 1
ATOM 669 O O . LEU A 1 84 ? 5.029 -4.352 3.549 1.00 96.06 84 LEU A O 1
ATOM 673 N N . VAL A 1 85 ? 5.518 -2.157 3.567 1.00 95.12 85 VAL A N 1
ATOM 674 C CA . VAL A 1 85 ? 4.120 -1.687 3.539 1.00 95.12 85 VAL A CA 1
ATOM 675 C C . VAL A 1 85 ? 3.495 -1.865 2.151 1.00 95.12 85 VAL A C 1
ATOM 677 O O . VAL A 1 85 ? 2.277 -1.860 2.018 1.00 95.12 85 VAL A O 1
ATOM 680 N N . ASP A 1 86 ? 4.315 -2.088 1.126 1.00 96.50 86 ASP A N 1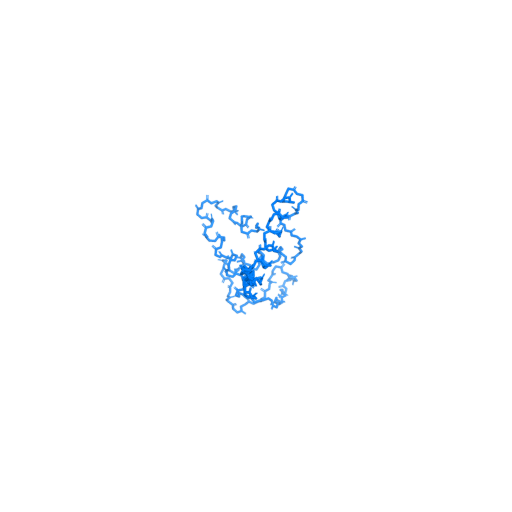
ATOM 681 C CA . ASP A 1 86 ? 3.853 -2.312 -0.242 1.00 96.50 86 ASP A CA 1
ATOM 682 C C . ASP A 1 86 ? 3.408 -3.773 -0.448 1.00 96.50 86 ASP A C 1
ATOM 684 O O . ASP A 1 86 ? 2.611 -4.053 -1.341 1.00 96.50 86 ASP A O 1
ATOM 688 N N . LEU A 1 87 ? 3.871 -4.709 0.398 1.00 97.12 87 LEU A N 1
ATOM 689 C CA . LEU A 1 87 ? 3.556 -6.139 0.284 1.00 97.12 87 LEU A CA 1
ATOM 690 C C . LEU A 1 87 ? 2.059 -6.469 0.393 1.00 97.12 87 LEU A C 1
ATOM 692 O O . LEU A 1 87 ? 1.595 -7.261 -0.426 1.00 97.12 87 LEU A O 1
ATOM 696 N N . PRO A 1 88 ? 1.280 -5.914 1.344 1.00 97.31 88 PRO A N 1
ATOM 697 C CA . PRO A 1 88 ? -0.157 -6.172 1.398 1.00 97.31 88 PRO A CA 1
ATOM 698 C C . PRO A 1 88 ? -0.883 -5.707 0.131 1.00 97.31 88 PRO A C 1
ATOM 700 O O . PRO A 1 88 ? -1.719 -6.440 -0.388 1.00 97.31 88 PRO A O 1
ATOM 703 N N . ILE A 1 89 ? -0.515 -4.539 -0.407 1.00 96.94 89 ILE A N 1
ATOM 704 C CA . ILE A 1 89 ? -1.116 -3.987 -1.631 1.00 96.94 89 ILE A CA 1
ATOM 705 C C . ILE A 1 89 ? -0.748 -4.867 -2.830 1.00 96.94 89 ILE A C 1
ATOM 707 O O . ILE A 1 89 ? -1.622 -5.297 -3.579 1.00 96.94 89 ILE A O 1
ATOM 711 N N . ALA A 1 90 ? 0.535 -5.214 -2.969 1.00 97.62 90 ALA A N 1
ATOM 712 C CA . ALA A 1 90 ? 1.015 -6.138 -3.992 1.00 97.62 90 ALA A CA 1
ATOM 713 C C . ALA A 1 90 ? 0.300 -7.499 -3.913 1.00 97.62 90 ALA A C 1
ATOM 715 O O . ALA A 1 90 ? -0.106 -8.051 -4.933 1.00 97.62 90 ALA A O 1
ATOM 716 N N . GLY A 1 91 ? 0.098 -8.019 -2.699 1.00 97.75 91 GLY A N 1
ATOM 717 C CA . GLY A 1 91 ? -0.631 -9.258 -2.448 1.00 97.75 91 GLY A CA 1
ATOM 718 C C . GLY A 1 91 ? -2.088 -9.189 -2.903 1.00 97.75 91 GLY A C 1
ATOM 719 O O . GLY A 1 91 ? -2.545 -10.104 -3.582 1.00 97.75 91 GLY A O 1
ATOM 720 N N . LEU A 1 92 ? -2.801 -8.101 -2.591 1.00 97.56 92 LEU A N 1
ATOM 721 C CA . LEU A 1 92 ? -4.177 -7.890 -3.053 1.00 97.56 92 LEU A CA 1
ATOM 722 C C . LEU A 1 92 ? -4.259 -7.827 -4.580 1.00 97.56 92 LEU A C 1
ATOM 724 O O . LEU A 1 92 ? -5.097 -8.512 -5.164 1.00 97.56 92 LEU A O 1
ATOM 728 N N . ILE A 1 93 ? -3.356 -7.083 -5.229 1.00 97.81 93 ILE A N 1
ATOM 729 C CA . ILE A 1 93 ? -3.290 -7.019 -6.696 1.00 97.81 93 ILE A CA 1
ATOM 730 C C . ILE A 1 93 ? -3.112 -8.427 -7.268 1.00 97.81 93 ILE A C 1
ATOM 732 O O . ILE A 1 93 ? -3.912 -8.847 -8.096 1.00 97.81 93 ILE A O 1
ATOM 736 N N . LEU A 1 94 ? -2.131 -9.193 -6.781 1.00 97.50 94 LEU A N 1
ATOM 737 C CA . LEU A 1 94 ? -1.863 -10.553 -7.261 1.00 97.50 94 LEU A CA 1
ATOM 738 C C . LEU A 1 94 ? -3.033 -11.520 -7.023 1.00 97.50 94 LEU A C 1
ATOM 740 O O . LEU A 1 94 ? -3.294 -12.375 -7.868 1.00 97.50 94 LEU A O 1
ATOM 744 N N . ILE A 1 95 ? -3.750 -11.386 -5.903 1.00 97.75 95 ILE A N 1
ATOM 745 C CA . ILE A 1 95 ? -4.941 -12.191 -5.599 1.00 97.75 95 ILE A CA 1
ATOM 746 C C . ILE A 1 95 ? -6.092 -11.843 -6.548 1.00 97.75 95 ILE A C 1
ATOM 748 O O . ILE A 1 95 ? -6.788 -12.743 -7.013 1.00 97.75 95 ILE A O 1
ATOM 752 N N . PHE A 1 96 ? -6.308 -10.561 -6.845 1.00 97.62 96 PHE A N 1
ATOM 753 C CA . PHE A 1 96 ? -7.420 -10.104 -7.683 1.00 97.62 96 PHE A CA 1
ATOM 754 C C . PHE A 1 96 ? -7.151 -10.250 -9.183 1.00 97.62 96 PHE A C 1
ATOM 756 O O . PHE A 1 96 ? -8.085 -10.472 -9.955 1.00 97.62 96 PHE A O 1
ATOM 763 N N . GLN A 1 97 ? -5.891 -10.180 -9.607 1.00 97.06 97 GLN A N 1
ATOM 764 C CA . GLN A 1 97 ? -5.492 -10.212 -11.011 1.00 97.06 97 GLN A CA 1
ATOM 765 C C . GLN A 1 97 ? -6.029 -11.401 -11.827 1.00 97.06 97 GLN A C 1
ATOM 767 O O . GLN A 1 97 ? -6.524 -11.151 -12.926 1.00 97.06 97 GLN A O 1
ATOM 772 N N . PRO A 1 98 ? -6.035 -12.664 -11.349 1.00 97.25 98 PRO A N 1
ATOM 773 C CA . PRO A 1 98 ? -6.600 -13.773 -12.124 1.00 97.25 98 PRO A CA 1
ATOM 774 C C . PRO A 1 98 ? -8.121 -13.686 -12.325 1.00 97.25 98 PRO A C 1
ATOM 776 O O . PRO A 1 98 ? -8.639 -14.298 -13.256 1.00 97.25 98 PRO A O 1
ATOM 779 N N . PHE A 1 99 ? -8.841 -12.944 -11.480 1.00 97.81 99 PHE A N 1
ATOM 780 C CA . PHE A 1 99 ? -10.301 -12.827 -11.550 1.00 97.81 99 PHE A CA 1
ATOM 781 C C . PHE A 1 99 ? -10.758 -11.567 -12.290 1.00 97.81 99 PHE A C 1
ATOM 783 O O . PHE A 1 99 ? -11.793 -11.586 -12.953 1.00 97.81 99 PHE A O 1
ATOM 790 N N . PHE A 1 100 ? -9.993 -10.478 -12.177 1.00 97.31 100 PHE A N 1
ATOM 791 C CA . PHE A 1 100 ? -10.408 -9.142 -12.616 1.00 97.31 100 PHE A CA 1
ATOM 792 C C . PHE A 1 100 ? -9.441 -8.480 -13.611 1.00 97.31 100 PHE A C 1
ATOM 794 O O . PHE A 1 100 ? -9.714 -7.378 -14.087 1.00 97.31 100 PHE A O 1
ATOM 801 N N . GLY A 1 101 ? -8.322 -9.127 -13.952 1.00 95.12 101 GLY A N 1
ATOM 802 C CA . GLY A 1 101 ? -7.332 -8.586 -14.883 1.00 95.12 101 GLY A CA 1
ATOM 803 C C . GLY A 1 101 ? -6.769 -7.245 -14.406 1.00 95.12 101 GLY A C 1
ATOM 804 O O . GLY A 1 101 ? -6.406 -7.096 -13.242 1.00 95.12 101 GLY A O 1
ATOM 805 N N . GLU A 1 102 ? -6.724 -6.255 -15.299 1.00 91.81 102 GLU A N 1
ATOM 806 C CA . GLU A 1 102 ? -6.220 -4.905 -14.995 1.00 91.81 102 GLU A CA 1
ATOM 807 C C . GLU A 1 102 ? -7.019 -4.191 -13.891 1.00 91.81 102 GLU A C 1
ATOM 809 O O . GLU A 1 102 ? -6.465 -3.381 -13.148 1.00 91.81 102 GLU A O 1
ATOM 814 N N . PHE A 1 103 ? -8.297 -4.542 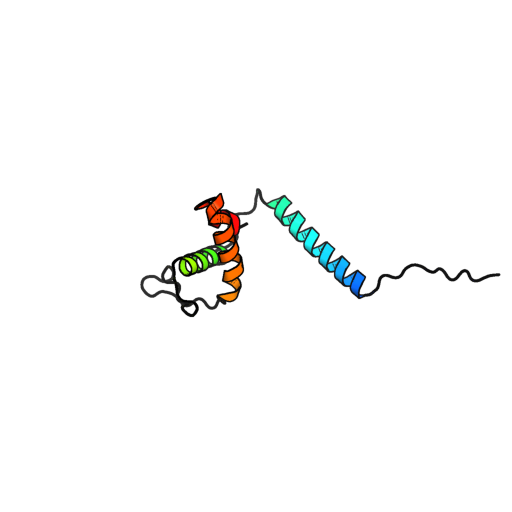-13.706 1.00 94.38 103 PHE A N 1
ATOM 815 C CA . PHE A 1 103 ? -9.141 -3.955 -12.663 1.00 94.38 103 PHE A CA 1
ATOM 816 C C . PHE A 1 103 ? -8.703 -4.346 -11.239 1.00 94.38 103 PHE A C 1
ATOM 818 O O . PHE A 1 103 ? -9.118 -3.722 -10.264 1.00 94.38 103 PHE A O 1
ATOM 825 N N . ALA A 1 104 ? -7.813 -5.333 -11.096 1.00 95.38 104 ALA A N 1
ATOM 826 C CA . ALA A 1 104 ? -7.223 -5.718 -9.816 1.00 95.38 104 ALA A CA 1
ATOM 827 C C . ALA A 1 104 ? -6.520 -4.560 -9.095 1.00 95.38 104 ALA A C 1
ATOM 829 O O . ALA A 1 104 ? -6.598 -4.471 -7.872 1.00 95.38 104 ALA A O 1
ATOM 830 N N . VAL A 1 105 ? -5.880 -3.650 -9.839 1.00 93.56 105 VAL A N 1
ATOM 831 C CA . VAL A 1 105 ? -5.227 -2.468 -9.256 1.00 93.56 105 VAL A CA 1
ATOM 832 C C . VAL A 1 105 ? -6.265 -1.521 -8.659 1.00 93.56 105 VAL A C 1
ATOM 834 O O . VAL A 1 105 ? -6.085 -1.036 -7.547 1.00 93.56 105 VAL A O 1
ATOM 837 N N . THR A 1 106 ? -7.382 -1.304 -9.359 1.00 92.38 106 THR A N 1
ATOM 838 C CA . THR A 1 106 ? -8.501 -0.499 -8.851 1.00 92.38 106 THR A CA 1
ATOM 839 C C . THR A 1 106 ? -9.107 -1.129 -7.601 1.00 92.38 106 THR A C 1
ATOM 841 O O . THR A 1 106 ? -9.382 -0.419 -6.644 1.00 92.38 106 THR A O 1
ATOM 844 N N . LEU A 1 107 ? -9.282 -2.453 -7.579 1.00 91.25 107 LEU A N 1
ATOM 845 C CA . LEU A 1 107 ? -9.800 -3.168 -6.409 1.00 91.25 107 LEU A CA 1
ATOM 846 C C . LEU A 1 107 ? -8.856 -3.114 -5.206 1.00 91.25 107 LEU A C 1
ATOM 848 O O . LEU A 1 107 ? -9.328 -3.045 -4.081 1.00 91.25 107 LEU A O 1
ATOM 852 N N . ALA A 1 108 ? -7.543 -3.134 -5.430 1.00 91.00 108 ALA A N 1
ATOM 853 C CA . ALA A 1 108 ? -6.553 -3.002 -4.363 1.00 91.00 108 ALA A CA 1
ATOM 854 C C . ALA A 1 108 ? -6.404 -1.561 -3.835 1.00 91.00 108 ALA A C 1
ATOM 856 O O . ALA A 1 108 ? -5.754 -1.363 -2.812 1.00 91.00 108 ALA A O 1
ATOM 857 N N . ALA A 1 109 ? -6.964 -0.573 -4.539 1.00 88.19 109 ALA A N 1
ATOM 858 C CA . ALA A 1 109 ? -6.981 0.830 -4.129 1.00 88.19 109 ALA A CA 1
ATOM 859 C C . ALA A 1 109 ? -8.201 1.204 -3.259 1.00 88.19 109 ALA A C 1
ATOM 861 O O . ALA A 1 109 ? -8.235 2.315 -2.736 1.00 88.19 109 ALA A O 1
ATOM 862 N N . TRP A 1 110 ? -9.186 0.305 -3.128 1.00 81.88 110 TRP A N 1
ATOM 863 C CA . TRP A 1 110 ? -10.348 0.440 -2.238 1.00 81.88 110 TRP A CA 1
ATOM 864 C C . TRP A 1 110 ? -10.040 -0.047 -0.820 1.00 81.88 110 TRP A C 1
ATOM 866 O O . TRP A 1 110 ? -10.555 0.586 0.132 1.00 81.88 110 TRP A O 1
#

pLDDT: mean 91.18, std 10.87, range [47.44, 98.12]

Radius of gyration: 22.67 Å; chains: 1; bounding box: 49×28×73 Å

Organism: NCBI:txid652676

Secondary structure (DSSP, 8-state):
---------PPPHHHHHHHHHHHHHHHHHHHHHHHTTTS-SS-SHHHHHHHHHHHHHHTT--TT--EETTSSTTT-EE--S-GGGHHHHHHHHHHHHHHHTTHHHHHHT-

Sequence (110 aa):
MNEAAQNTPKFSQNQIILAFWALISAIFVIRTFSTASIMPLIGDSDDAMRLVVVQDFLAGQGWFDKIQYRLNTPYGAPIHWSRLVDLPIAGLILIFQPFFGEFAVTLAAW